Protein AF-A0A969IIM6-F1 (afdb_monomer_lite)

pLDDT: mean 85.08, std 15.3, range [40.81, 98.06]

Structure (mmCIF, N/CA/C/O backbone):
data_AF-A0A969IIM6-F1
#
_entry.id   AF-A0A969IIM6-F1
#
loop_
_atom_site.group_PDB
_atom_site.id
_atom_site.type_symbol
_atom_site.label_atom_id
_atom_site.label_alt_id
_atom_site.label_comp_id
_atom_site.label_asym_id
_atom_site.label_entity_id
_atom_site.label_seq_id
_atom_site.pdbx_PDB_ins_code
_atom_site.Cartn_x
_atom_site.Cartn_y
_atom_site.Cartn_z
_atom_site.occupancy
_atom_site.B_iso_or_equiv
_atom_site.auth_seq_id
_atom_site.auth_comp_id
_atom_site.auth_asym_id
_atom_site.auth_atom_id
_atom_site.pdbx_PDB_model_num
ATOM 1 N N . MET A 1 1 ? -1.927 -0.632 -6.429 1.00 87.56 1 MET A N 1
ATOM 2 C CA . MET A 1 1 ? -2.720 0.190 -5.488 1.00 87.56 1 MET A CA 1
ATOM 3 C C . MET A 1 1 ? -3.877 -0.653 -5.005 1.00 87.56 1 MET A C 1
ATOM 5 O O . MET A 1 1 ? -4.420 -1.391 -5.819 1.00 87.56 1 MET A O 1
ATOM 9 N N . CYS A 1 2 ? -4.251 -0.553 -3.735 1.00 92.81 2 CYS A N 1
ATOM 10 C CA . CYS A 1 2 ? -5.470 -1.187 -3.250 1.00 92.81 2 CYS A CA 1
ATOM 11 C C . CYS A 1 2 ? -6.173 -0.330 -2.192 1.00 92.81 2 CYS A C 1
ATOM 13 O O . CYS A 1 2 ? -5.520 0.417 -1.463 1.00 92.81 2 CYS A O 1
ATOM 15 N N . ARG A 1 3 ? -7.503 -0.430 -2.140 1.00 95.19 3 ARG A N 1
ATOM 16 C CA . ARG A 1 3 ? -8.333 0.158 -1.084 1.00 95.19 3 ARG A CA 1
ATOM 17 C C . ARG A 1 3 ? -8.367 -0.802 0.098 1.00 95.19 3 ARG A C 1
ATOM 19 O O . ARG A 1 3 ? -8.575 -1.995 -0.118 1.00 95.19 3 ARG A O 1
ATOM 26 N N . TYR A 1 4 ? -8.173 -0.296 1.309 1.00 95.62 4 TYR A N 1
ATOM 27 C CA . TYR A 1 4 ? -8.348 -1.079 2.530 1.00 95.62 4 TYR A CA 1
ATOM 28 C C . TYR A 1 4 ? -9.622 -0.653 3.263 1.00 95.62 4 TYR A C 1
ATOM 30 O O . TYR A 1 4 ? -10.080 0.479 3.123 1.00 95.62 4 TYR A O 1
ATOM 38 N N . GLU A 1 5 ? -10.171 -1.579 4.041 1.00 94.81 5 GLU A N 1
ATOM 39 C CA . GLU A 1 5 ? -11.325 -1.398 4.917 1.00 94.81 5 GLU A CA 1
ATOM 40 C C . GLU A 1 5 ? -11.089 -2.265 6.158 1.00 94.81 5 GLU A C 1
ATOM 42 O O . GLU A 1 5 ? -10.829 -3.461 6.028 1.00 94.81 5 GLU A O 1
ATOM 47 N N . LEU A 1 6 ? -11.130 -1.667 7.346 1.00 93.94 6 LEU A N 1
ATOM 48 C CA . LEU A 1 6 ? -10.732 -2.298 8.607 1.00 93.94 6 LEU A CA 1
ATOM 49 C C . LEU A 1 6 ? -11.918 -2.614 9.518 1.00 93.94 6 LEU A C 1
ATOM 51 O O . LEU A 1 6 ? -11.745 -3.318 10.514 1.00 93.94 6 LEU A O 1
ATOM 55 N N . THR A 1 7 ? -13.130 -2.158 9.180 1.00 91.69 7 THR A N 1
ATOM 56 C CA . THR A 1 7 ? -14.354 -2.525 9.918 1.00 91.69 7 THR A CA 1
ATOM 57 C C . THR A 1 7 ? -14.605 -4.037 9.910 1.00 91.69 7 THR A C 1
ATOM 59 O O . THR A 1 7 ? -15.112 -4.590 10.884 1.00 91.69 7 THR A O 1
ATOM 62 N N . GLY A 1 8 ? -14.187 -4.727 8.843 1.00 87.25 8 GLY A N 1
ATOM 63 C CA . GLY A 1 8 ? -14.247 -6.186 8.711 1.00 87.25 8 GLY A CA 1
ATOM 64 C C . GLY A 1 8 ? -13.074 -6.949 9.344 1.00 87.25 8 GLY A C 1
ATOM 65 O O . GLY A 1 8 ? -13.046 -8.181 9.272 1.00 87.25 8 GLY A O 1
ATOM 66 N N . GLY A 1 9 ? -12.112 -6.247 9.949 1.00 90.00 9 GLY A N 1
ATOM 67 C CA . GLY A 1 9 ? -10.902 -6.809 10.548 1.00 90.00 9 GLY A CA 1
ATOM 68 C C . GLY A 1 9 ? -9.604 -6.371 9.854 1.00 90.00 9 GLY A C 1
ATOM 69 O O . GLY A 1 9 ? -9.633 -5.572 8.920 1.00 90.00 9 GLY A O 1
ATOM 70 N N . PRO A 1 10 ? -8.446 -6.884 10.311 1.00 93.31 10 PRO A N 1
ATOM 71 C CA . PRO A 1 10 ? -7.149 -6.519 9.755 1.00 93.31 10 PRO A CA 1
ATOM 72 C C . PRO A 1 10 ? -7.006 -6.860 8.275 1.00 93.31 10 PRO A C 1
ATOM 74 O O . PRO A 1 10 ? -7.536 -7.863 7.786 1.00 93.31 10 PRO A O 1
ATOM 77 N N . VAL A 1 11 ? -6.183 -6.075 7.592 1.00 94.94 11 VAL A N 1
ATOM 78 C CA . VAL A 1 11 ? -5.801 -6.317 6.201 1.00 94.94 11 VAL A CA 1
ATOM 79 C C . VAL A 1 11 ? -4.347 -6.772 6.163 1.00 94.94 11 VAL A C 1
ATOM 81 O O . VAL A 1 11 ? -3.459 -6.074 6.645 1.00 94.94 11 VAL A O 1
ATOM 84 N N . SER A 1 12 ? -4.095 -7.945 5.586 1.00 94.31 12 SER A N 1
ATOM 85 C CA . SER A 1 12 ? -2.745 -8.389 5.248 1.00 94.31 12 SER A CA 1
ATOM 86 C C . SER A 1 12 ? -2.298 -7.696 3.972 1.00 94.31 12 SER A C 1
ATOM 88 O O . SER A 1 12 ? -3.049 -7.638 2.997 1.00 94.31 12 SER A O 1
ATOM 90 N N . VAL A 1 13 ? -1.091 -7.141 3.996 1.00 93.88 13 VAL A N 1
ATOM 91 C CA . VAL A 1 13 ? -0.508 -6.379 2.896 1.00 93.88 13 VAL A CA 1
ATOM 92 C C . VAL A 1 13 ? 0.810 -7.019 2.515 1.00 93.88 13 VAL A C 1
ATOM 94 O O . VAL A 1 13 ? 1.693 -7.169 3.357 1.00 93.88 13 VAL A O 1
ATOM 97 N N . THR A 1 14 ? 0.963 -7.325 1.230 1.00 93.19 14 THR A N 1
ATOM 98 C CA . THR A 1 14 ? 2.222 -7.799 0.661 1.00 93.19 14 THR A CA 1
ATOM 99 C C . THR A 1 14 ? 2.608 -6.925 -0.519 1.00 93.19 14 THR A C 1
ATOM 101 O O . THR A 1 14 ? 1.785 -6.627 -1.385 1.00 93.19 14 THR A O 1
ATOM 104 N N . ALA A 1 15 ? 3.860 -6.480 -0.582 1.00 91.94 15 ALA A N 1
ATOM 105 C CA . ALA A 1 15 ? 4.338 -5.686 -1.706 1.00 91.94 15 ALA A CA 1
ATOM 106 C C . ALA A 1 15 ? 5.824 -5.890 -1.977 1.00 91.94 15 ALA A C 1
ATOM 108 O O . ALA A 1 15 ? 6.623 -6.050 -1.064 1.00 91.94 15 ALA A O 1
ATOM 109 N N . ALA A 1 16 ? 6.218 -5.790 -3.243 1.00 88.94 16 ALA A N 1
ATOM 110 C CA . ALA A 1 16 ? 7.625 -5.739 -3.607 1.00 88.94 16 ALA A CA 1
ATOM 111 C C . ALA A 1 16 ? 8.112 -4.282 -3.628 1.00 88.94 16 ALA A C 1
ATOM 113 O O . ALA A 1 16 ? 7.710 -3.508 -4.495 1.00 88.94 16 ALA A O 1
ATOM 114 N N . VAL A 1 17 ? 9.013 -3.912 -2.714 1.00 88.12 17 VAL A N 1
ATOM 115 C CA . VAL A 1 17 ? 9.632 -2.574 -2.680 1.00 88.12 17 VAL A CA 1
ATOM 116 C C . VAL A 1 17 ? 11.103 -2.718 -3.074 1.00 88.12 17 VAL A C 1
ATOM 118 O O . VAL A 1 17 ? 12.001 -2.846 -2.245 1.00 88.12 17 VAL A O 1
ATOM 121 N N . SER A 1 18 ? 11.340 -2.775 -4.387 1.00 83.06 18 SER A N 1
ATOM 122 C CA . SER A 1 18 ? 12.531 -3.405 -4.985 1.00 83.06 18 SER A CA 1
ATOM 123 C C . SER A 1 18 ? 13.760 -2.493 -5.126 1.00 83.06 18 SER A C 1
ATOM 125 O O . SER A 1 18 ? 14.513 -2.608 -6.090 1.00 83.06 18 SER A O 1
ATOM 127 N N . GLY A 1 19 ? 13.999 -1.609 -4.155 1.00 82.50 19 GLY A N 1
ATOM 128 C CA . GLY A 1 19 ? 15.224 -0.806 -4.073 1.00 82.50 19 GLY A CA 1
ATOM 129 C C . GLY A 1 19 ? 15.009 0.703 -4.182 1.00 82.50 19 GLY A C 1
ATOM 130 O O . GLY A 1 19 ? 13.928 1.220 -3.907 1.00 82.50 19 GLY A O 1
ATOM 131 N N . ARG A 1 20 ? 16.071 1.435 -4.538 1.00 86.19 20 ARG A N 1
ATOM 132 C CA . ARG A 1 20 ? 16.090 2.905 -4.497 1.00 86.19 20 ARG A CA 1
ATOM 133 C C . ARG A 1 20 ? 14.967 3.506 -5.348 1.00 86.19 20 ARG A C 1
ATOM 135 O O . ARG A 1 20 ? 14.785 3.125 -6.499 1.00 86.19 20 ARG A O 1
ATOM 142 N N . GLY A 1 21 ? 14.245 4.469 -4.777 1.00 88.94 21 GLY A N 1
ATOM 143 C CA . GLY A 1 21 ? 13.153 5.190 -5.439 1.00 88.94 21 GLY A CA 1
ATOM 144 C C . GLY A 1 21 ? 11.800 4.475 -5.402 1.00 88.94 21 GLY A C 1
ATOM 145 O O . GLY A 1 21 ? 10.787 5.106 -5.694 1.00 88.94 21 GLY A O 1
ATOM 146 N N . TRP A 1 22 ? 11.756 3.200 -5.003 1.00 93.00 22 TRP A N 1
ATOM 147 C CA . TRP A 1 22 ? 10.498 2.524 -4.703 1.00 93.00 22 TRP A CA 1
ATOM 148 C C . TRP A 1 22 ? 9.947 3.029 -3.376 1.00 93.00 22 TRP A C 1
ATOM 150 O O . TRP A 1 22 ? 10.703 3.247 -2.428 1.00 93.00 22 TRP A O 1
ATOM 160 N N . VAL A 1 23 ? 8.632 3.203 -3.294 1.00 94.06 23 VAL A N 1
ATOM 161 C CA . VAL A 1 23 ? 7.968 3.665 -2.073 1.00 94.06 23 VAL A CA 1
ATOM 162 C C . VAL A 1 23 ? 6.632 2.963 -1.926 1.00 94.06 23 VAL A C 1
ATOM 164 O O . VAL A 1 23 ? 5.808 3.018 -2.836 1.00 94.06 23 VAL A O 1
ATOM 167 N N . LEU A 1 24 ? 6.398 2.372 -0.759 1.00 94.94 24 LEU A N 1
ATOM 168 C CA . LEU A 1 24 ? 5.059 2.033 -0.296 1.00 94.94 24 LEU A CA 1
ATOM 169 C C . LEU A 1 24 ? 4.575 3.136 0.651 1.00 94.94 24 LEU A C 1
ATOM 171 O O . LEU A 1 24 ? 5.329 3.584 1.514 1.00 94.94 24 LEU A O 1
ATOM 175 N N . SER A 1 25 ? 3.339 3.592 0.486 1.00 96.56 25 SER A N 1
ATOM 176 C CA . SER A 1 25 ? 2.703 4.536 1.401 1.00 96.56 25 SER A CA 1
ATOM 177 C C . SER A 1 25 ? 1.229 4.230 1.619 1.00 96.56 25 SER A C 1
ATOM 179 O O . SER A 1 25 ? 0.573 3.639 0.757 1.00 96.56 25 SER A O 1
ATOM 181 N N . LEU A 1 26 ? 0.731 4.611 2.792 1.00 97.62 26 LEU A N 1
ATOM 182 C CA . LEU A 1 26 ? -0.660 4.438 3.187 1.00 97.62 26 LEU A CA 1
ATOM 183 C C . LEU A 1 26 ? -1.276 5.809 3.431 1.00 97.62 26 LEU A C 1
ATOM 185 O O . LEU A 1 26 ? -0.638 6.685 4.019 1.00 97.62 26 LEU A O 1
ATOM 189 N N . HIS A 1 27 ? -2.512 5.961 2.969 1.00 98.06 27 HIS A N 1
ATOM 190 C CA . HIS A 1 27 ? -3.236 7.223 2.989 1.00 98.06 27 HIS A CA 1
ATOM 191 C C . HIS A 1 27 ? -4.625 7.036 3.569 1.00 98.06 27 HIS A C 1
ATOM 193 O O . HIS A 1 27 ? -5.275 6.027 3.281 1.00 98.06 27 HIS A O 1
ATOM 199 N N . THR A 1 28 ? -5.080 8.019 4.339 1.00 97.62 28 THR A N 1
ATOM 200 C CA . THR A 1 28 ? -6.483 8.129 4.749 1.00 97.62 28 THR A CA 1
ATOM 201 C C . THR A 1 28 ? -7.361 8.556 3.558 1.00 97.62 28 THR A C 1
ATOM 203 O O . THR A 1 28 ? -6.831 8.930 2.504 1.00 97.62 28 THR A O 1
ATOM 206 N N . PRO A 1 29 ? -8.700 8.521 3.683 1.00 97.06 29 PRO A N 1
ATOM 207 C CA . PRO A 1 29 ? -9.613 9.007 2.645 1.00 97.06 29 PRO A CA 1
ATOM 208 C C . PRO A 1 29 ? -9.440 10.498 2.334 1.00 97.06 29 PRO A C 1
ATOM 210 O O . PRO A 1 29 ? -9.661 10.920 1.202 1.00 97.06 29 PRO A O 1
ATOM 213 N N . GLU A 1 30 ? -8.997 11.281 3.317 1.00 96.75 30 GLU A N 1
ATOM 214 C CA . GLU A 1 30 ? -8.716 12.714 3.189 1.00 96.75 30 GLU A CA 1
ATOM 215 C C . GLU A 1 30 ? -7.399 12.990 2.443 1.00 96.75 30 GLU A C 1
ATOM 217 O O . GLU A 1 30 ? -7.122 14.129 2.069 1.00 96.75 30 GLU A O 1
ATOM 222 N N . GLY A 1 31 ? -6.600 11.949 2.181 1.00 94.25 31 GLY A N 1
ATOM 223 C CA . GLY A 1 31 ? -5.310 12.047 1.499 1.00 94.25 31 GLY A CA 1
ATOM 224 C C . GLY A 1 31 ? -4.116 12.225 2.436 1.00 94.25 31 GLY A C 1
ATOM 225 O O . GLY A 1 31 ? -2.998 12.415 1.952 1.00 94.25 31 GLY A O 1
ATOM 226 N N . ASP A 1 32 ? -4.318 12.130 3.754 1.00 97.00 32 ASP A N 1
ATOM 227 C CA . ASP A 1 32 ? -3.226 12.207 4.718 1.00 97.00 32 ASP A CA 1
ATOM 228 C C . ASP A 1 32 ? -2.355 10.959 4.636 1.00 97.00 32 ASP A C 1
ATOM 230 O O . ASP A 1 32 ? -2.824 9.829 4.785 1.00 97.00 32 ASP A O 1
ATOM 234 N N . ASN A 1 33 ? -1.055 11.161 4.449 1.00 95.88 33 ASN A N 1
ATOM 235 C CA . ASN A 1 33 ? -0.081 10.083 4.468 1.00 95.88 33 ASN A CA 1
ATOM 236 C C . ASN A 1 33 ? 0.347 9.794 5.912 1.00 95.88 33 ASN A C 1
ATOM 238 O O . ASN A 1 33 ? 1.024 10.614 6.534 1.00 95.88 33 ASN A O 1
ATOM 242 N N . PHE A 1 34 ? -0.007 8.615 6.423 1.00 95.88 34 PHE A N 1
ATOM 243 C CA . PHE A 1 34 ? 0.282 8.222 7.807 1.00 95.88 34 PHE A CA 1
ATOM 244 C C . PHE A 1 34 ? 1.384 7.162 7.935 1.00 95.88 34 PHE A C 1
ATOM 246 O O . PHE A 1 34 ? 1.848 6.884 9.041 1.00 95.88 34 PHE A O 1
ATOM 253 N N . TYR A 1 35 ? 1.822 6.559 6.826 1.00 95.19 35 TYR A N 1
ATOM 254 C CA . TYR A 1 35 ? 2.904 5.577 6.831 1.00 95.19 35 TYR A CA 1
ATOM 255 C C . TYR A 1 35 ? 3.655 5.570 5.504 1.00 95.19 35 TYR A C 1
ATOM 257 O O . TYR A 1 35 ? 3.053 5.513 4.430 1.00 95.19 35 TYR A O 1
ATOM 265 N N . VAL A 1 36 ? 4.989 5.546 5.579 1.00 94.44 36 VAL A N 1
ATOM 266 C CA . VAL A 1 36 ? 5.874 5.470 4.413 1.00 94.44 36 VAL A CA 1
ATOM 267 C C . VAL A 1 36 ? 6.967 4.440 4.647 1.00 94.44 36 VAL A C 1
ATOM 269 O O . VAL A 1 36 ? 7.689 4.498 5.639 1.00 94.44 36 VAL A O 1
ATOM 272 N N . LEU A 1 37 ? 7.142 3.553 3.671 1.00 91.44 37 LEU A N 1
ATOM 273 C CA . LEU A 1 37 ? 8.240 2.602 3.610 1.00 91.44 37 LEU A CA 1
ATOM 274 C C . LEU A 1 37 ? 9.050 2.818 2.320 1.00 91.44 37 LEU A C 1
ATOM 276 O O . LEU A 1 37 ? 8.623 2.394 1.239 1.00 91.44 37 LEU A O 1
ATOM 280 N N . PRO A 1 38 ? 10.220 3.476 2.402 1.00 91.00 38 PRO A N 1
ATOM 281 C CA . PRO A 1 38 ? 11.111 3.627 1.262 1.00 91.00 38 PRO A CA 1
ATOM 282 C C . PRO A 1 38 ? 11.890 2.333 0.993 1.00 91.00 38 PRO A C 1
ATOM 284 O O . PRO A 1 38 ? 12.410 1.694 1.911 1.00 91.00 38 PRO A O 1
ATOM 287 N N . GLY A 1 39 ? 12.031 1.981 -0.284 1.00 86.75 39 GLY A N 1
ATOM 288 C CA . GLY A 1 39 ? 12.853 0.861 -0.726 1.00 86.75 39 GLY A CA 1
ATOM 289 C C . GLY A 1 39 ? 14.334 1.088 -0.445 1.00 86.75 39 GLY A C 1
ATOM 290 O O . GLY A 1 39 ? 14.880 2.161 -0.706 1.00 86.75 39 GLY A O 1
ATOM 291 N N . GLN A 1 40 ? 14.998 0.056 0.073 1.00 79.25 40 GLN A N 1
ATOM 292 C CA . GLN A 1 40 ? 16.416 0.098 0.425 1.00 79.25 40 GLN A CA 1
ATOM 293 C C . GLN A 1 40 ? 17.244 -0.622 -0.639 1.00 79.25 40 GLN A C 1
ATOM 295 O O . GLN A 1 40 ? 16.927 -1.739 -1.037 1.00 79.25 40 GLN A O 1
ATOM 300 N N . GLN A 1 41 ? 18.340 -0.008 -1.086 1.00 58.00 41 GLN A N 1
ATOM 301 C CA . GLN A 1 41 ? 19.142 -0.514 -2.210 1.00 58.00 41 GLN A CA 1
ATOM 302 C C . GLN A 1 41 ? 19.769 -1.899 -1.958 1.00 58.00 41 GLN A C 1
ATOM 304 O O . GLN A 1 41 ? 19.988 -2.652 -2.902 1.00 58.00 41 GLN A O 1
ATOM 309 N N . LEU A 1 42 ? 20.013 -2.251 -0.691 1.00 55.53 42 LEU A N 1
ATOM 310 C CA . LEU A 1 42 ? 20.627 -3.519 -0.278 1.00 55.53 42 LEU A CA 1
ATOM 311 C C . LEU A 1 42 ? 19.614 -4.610 0.100 1.00 55.53 42 LEU A C 1
ATOM 313 O O . LEU A 1 42 ? 20.010 -5.748 0.338 1.00 55.53 42 LEU A O 1
ATOM 317 N N . ARG A 1 43 ? 18.313 -4.296 0.159 1.00 60.34 43 ARG A N 1
ATOM 318 C CA . ARG A 1 43 ? 17.266 -5.277 0.463 1.00 60.34 43 ARG A CA 1
ATOM 319 C C . ARG A 1 43 ? 16.252 -5.307 -0.671 1.00 60.34 43 ARG A C 1
ATOM 321 O O . ARG A 1 43 ? 15.366 -4.462 -0.739 1.00 60.34 43 ARG A O 1
ATOM 328 N N . ARG A 1 44 ? 16.346 -6.321 -1.538 1.00 56.25 44 ARG A N 1
ATOM 329 C CA . ARG A 1 44 ? 15.188 -6.746 -2.336 1.00 56.25 44 ARG A CA 1
ATOM 330 C C . ARG A 1 44 ? 14.220 -7.410 -1.365 1.00 56.25 44 ARG A C 1
ATOM 332 O O . ARG A 1 44 ? 14.361 -8.589 -1.068 1.00 56.25 44 ARG A O 1
ATOM 339 N N . GLY A 1 45 ? 13.336 -6.614 -0.783 1.00 70.44 45 GLY A N 1
ATOM 340 C CA . GLY A 1 45 ? 12.361 -7.091 0.183 1.00 70.44 45 GLY A CA 1
ATOM 341 C C . GLY A 1 45 ? 10.986 -7.101 -0.447 1.00 70.44 45 GLY A C 1
ATOM 342 O O . GLY A 1 45 ? 10.449 -6.045 -0.784 1.00 70.44 45 GLY A O 1
ATOM 343 N N . GLU A 1 46 ? 10.411 -8.287 -0.584 1.00 83.81 46 GLU A N 1
ATOM 344 C CA . GLU A 1 46 ? 8.975 -8.385 -0.379 1.00 83.81 46 GLU A CA 1
ATOM 345 C C . GLU A 1 46 ? 8.701 -7.993 1.077 1.00 83.81 46 GLU A C 1
ATOM 347 O O . GLU A 1 46 ? 9.410 -8.418 1.990 1.00 83.81 46 GLU A O 1
ATOM 352 N N . VAL A 1 47 ? 7.749 -7.091 1.278 1.00 87.62 47 VAL A N 1
ATOM 353 C CA . VAL A 1 47 ? 7.354 -6.603 2.596 1.00 87.62 47 VAL A CA 1
ATOM 354 C C . VAL A 1 47 ? 5.990 -7.187 2.902 1.00 87.62 47 VAL A C 1
ATOM 356 O O . VAL A 1 47 ? 5.111 -7.154 2.043 1.00 87.62 47 VAL A O 1
ATOM 359 N N . SER A 1 48 ? 5.837 -7.724 4.109 1.00 90.06 48 SER A N 1
ATOM 360 C CA . SER A 1 48 ? 4.575 -8.242 4.629 1.00 90.06 48 SER A CA 1
ATOM 361 C C . SER A 1 48 ? 4.270 -7.554 5.950 1.00 90.06 48 SER A C 1
ATOM 363 O O . SER A 1 48 ? 5.139 -7.466 6.824 1.00 90.06 48 SER A O 1
ATOM 365 N N . PHE A 1 49 ? 3.057 -7.027 6.082 1.00 90.50 49 PHE A N 1
ATOM 366 C CA . PHE A 1 49 ? 2.576 -6.469 7.337 1.00 90.50 49 PHE A CA 1
ATOM 367 C C . PHE A 1 49 ? 1.058 -6.594 7.461 1.00 90.50 49 PHE A C 1
ATOM 369 O O . PHE A 1 49 ? 0.336 -6.734 6.472 1.00 90.50 49 PHE A O 1
ATOM 376 N N . LEU A 1 50 ? 0.575 -6.513 8.697 1.00 93.25 50 LEU A N 1
ATOM 377 C CA . LEU A 1 50 ? -0.845 -6.394 9.005 1.00 93.25 50 LEU A CA 1
ATOM 378 C C . LEU A 1 50 ? -1.194 -4.929 9.254 1.00 93.25 50 LEU A C 1
ATOM 380 O O . LEU A 1 50 ? -0.610 -4.281 10.123 1.00 93.25 50 LEU A O 1
ATOM 384 N N . LEU A 1 51 ? -2.166 -4.421 8.506 1.00 94.44 51 LEU A N 1
ATOM 385 C CA . LEU A 1 51 ? -2.805 -3.140 8.761 1.00 94.44 51 LEU A CA 1
ATOM 386 C C . LEU A 1 51 ? -3.960 -3.346 9.745 1.00 94.44 51 LEU A C 1
ATOM 388 O O . LEU A 1 51 ? -4.848 -4.166 9.501 1.00 94.44 51 LEU A O 1
ATOM 392 N N . VAL A 1 52 ? -3.935 -2.613 10.856 1.00 93.56 52 VAL A N 1
ATOM 393 C CA . VAL A 1 52 ? -4.904 -2.731 11.958 1.00 93.56 52 VAL A CA 1
ATOM 394 C C . VAL A 1 52 ? -5.487 -1.362 12.329 1.00 93.56 52 VAL A C 1
ATOM 396 O O . VAL A 1 52 ? -4.819 -0.351 12.104 1.00 93.56 52 VAL A O 1
ATOM 399 N N . PRO A 1 53 ? -6.699 -1.283 12.909 1.00 92.56 53 PRO A N 1
ATOM 400 C CA . PRO A 1 53 ? -7.214 -0.029 13.458 1.00 92.56 53 PRO A CA 1
ATOM 401 C C . PRO A 1 53 ? -6.310 0.522 14.569 1.00 92.56 53 PRO A C 1
ATOM 403 O O . PRO A 1 53 ? -5.796 -0.232 15.400 1.00 92.56 53 PRO A O 1
ATOM 406 N N . SER A 1 54 ? -6.139 1.844 14.622 1.00 86.38 54 SER A N 1
ATOM 407 C CA . SER A 1 54 ? -5.479 2.491 15.760 1.00 86.38 54 SER A CA 1
ATOM 408 C C . SER A 1 54 ? -6.313 2.315 17.023 1.00 86.38 54 SER A C 1
ATOM 410 O O . SER A 1 54 ? -7.525 2.501 17.009 1.00 86.38 54 SER A O 1
ATOM 412 N N . GLY A 1 55 ? -5.651 1.977 18.130 1.00 73.00 55 GLY A N 1
ATOM 413 C CA . GLY A 1 55 ? -6.308 1.857 19.430 1.00 73.00 55 GLY A CA 1
ATOM 414 C C . GLY A 1 55 ? -7.073 0.555 19.666 1.00 73.00 55 GLY A C 1
ATOM 415 O O 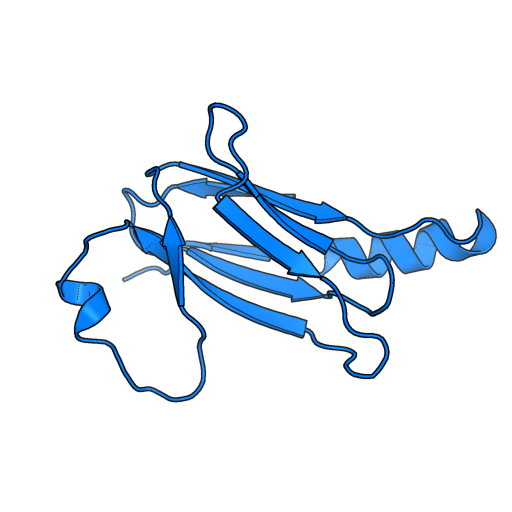. GLY A 1 55 ? -7.819 0.508 20.634 1.00 73.00 55 GLY A O 1
ATOM 416 N N . ASP A 1 56 ? -6.886 -0.497 18.856 1.00 64.50 56 ASP A N 1
ATOM 417 C CA . ASP A 1 56 ? -7.450 -1.822 19.153 1.00 64.50 56 ASP A CA 1
ATOM 418 C C . ASP A 1 56 ? -6.572 -2.595 20.174 1.00 64.50 56 ASP A C 1
ATOM 420 O O . ASP A 1 56 ? -5.497 -3.110 19.822 1.00 64.50 56 ASP A O 1
ATOM 424 N N . PRO A 1 57 ? -6.994 -2.710 21.454 1.00 55.41 57 PRO A N 1
ATOM 425 C CA . PRO A 1 57 ? -6.224 -3.406 22.481 1.00 55.41 57 PRO A CA 1
ATOM 426 C C . PRO A 1 57 ? -6.149 -4.923 22.245 1.00 55.41 57 PRO A C 1
ATOM 428 O O . PRO A 1 57 ? -5.173 -5.548 22.670 1.00 55.41 57 PRO A O 1
ATOM 431 N N . ALA A 1 58 ? -7.112 -5.518 21.526 1.00 57.66 58 ALA A N 1
ATOM 432 C CA . ALA A 1 58 ? -7.115 -6.947 21.209 1.00 57.66 58 ALA A CA 1
ATOM 433 C C . ALA A 1 58 ? -6.011 -7.315 20.199 1.00 57.66 58 ALA A C 1
ATOM 435 O O . ALA A 1 58 ? -5.534 -8.455 20.169 1.00 57.66 58 ALA A O 1
ATOM 436 N N . HIS A 1 59 ? -5.555 -6.348 19.396 1.00 54.44 59 HIS A N 1
ATOM 437 C CA . HIS A 1 59 ? -4.393 -6.496 18.517 1.00 54.44 59 HIS A CA 1
ATOM 438 C C . HIS A 1 59 ? -3.073 -6.110 19.193 1.00 54.44 59 HIS A C 1
ATOM 440 O O . HIS A 1 59 ? -2.052 -6.745 18.926 1.00 54.44 59 HIS A O 1
ATOM 446 N N . ALA A 1 60 ? -3.095 -5.178 20.153 1.00 50.56 60 ALA A N 1
ATOM 447 C CA . ALA A 1 60 ? -1.932 -4.838 20.979 1.00 50.56 60 ALA A CA 1
ATOM 448 C C . ALA A 1 60 ? -1.433 -6.008 21.859 1.00 50.56 60 ALA A C 1
ATOM 450 O O . ALA A 1 60 ? -0.260 -6.029 22.248 1.00 50.56 60 ALA A O 1
ATOM 451 N N . GLN A 1 61 ? -2.311 -6.975 22.159 1.00 45.41 61 GLN A N 1
ATOM 452 C CA . GLN A 1 61 ? -2.005 -8.208 22.899 1.00 45.41 61 GLN A CA 1
ATOM 453 C C . GLN A 1 61 ? -1.494 -9.351 22.006 1.00 45.41 61 GLN A C 1
ATOM 455 O O . GLN A 1 61 ? -0.753 -10.200 22.491 1.00 45.41 61 GLN A O 1
ATOM 460 N N . ARG A 1 62 ? -1.769 -9.336 20.690 1.00 49.72 62 ARG A N 1
ATOM 461 C CA . ARG A 1 62 ? -1.114 -10.209 19.690 1.00 49.72 62 ARG A CA 1
ATOM 462 C C . ARG A 1 62 ? 0.269 -9.679 19.289 1.00 49.72 62 ARG A C 1
ATOM 464 O O . ARG A 1 62 ? 0.678 -9.745 18.131 1.00 49.72 62 ARG A O 1
ATOM 471 N N . ARG A 1 63 ? 1.018 -9.147 20.256 1.00 49.72 63 ARG A N 1
ATOM 472 C CA . ARG A 1 63 ? 2.469 -9.031 20.116 1.00 49.72 63 ARG A CA 1
ATOM 473 C C . ARG A 1 63 ? 3.040 -10.448 20.180 1.00 49.72 63 ARG A C 1
ATOM 475 O O . ARG A 1 63 ? 2.738 -11.178 21.113 1.00 49.72 63 ARG A O 1
ATOM 482 N N . ALA A 1 64 ? 3.895 -10.779 19.217 1.00 47.19 64 ALA A N 1
ATOM 483 C CA . ALA A 1 64 ? 4.760 -11.961 19.194 1.00 47.19 64 ALA A CA 1
ATOM 484 C C . ALA A 1 64 ? 4.171 -13.279 18.645 1.00 47.19 64 ALA A C 1
ATOM 486 O O . ALA A 1 64 ? 4.139 -14.303 19.316 1.00 47.19 64 ALA A O 1
ATOM 4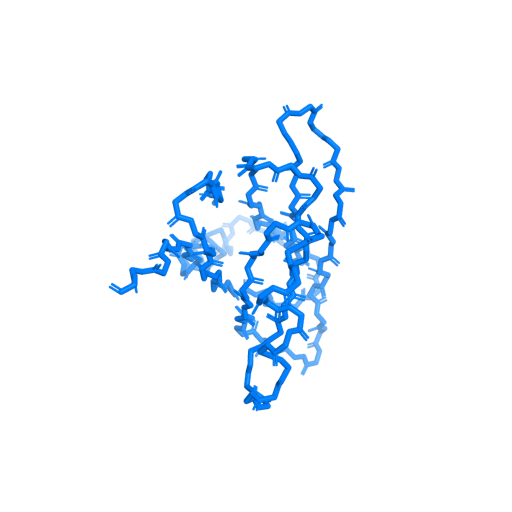87 N N . SER A 1 65 ? 3.928 -13.316 17.336 1.00 40.81 65 SER A N 1
ATOM 488 C CA . SER A 1 65 ? 4.745 -14.223 16.518 1.00 40.81 65 SER A CA 1
ATOM 489 C C . SER A 1 65 ? 5.708 -13.346 15.725 1.00 40.81 65 SER A C 1
ATOM 491 O O . SER A 1 65 ? 5.271 -12.401 15.078 1.00 40.81 65 SER A O 1
ATOM 493 N N . ALA A 1 66 ? 7.011 -13.596 15.816 1.00 43.69 66 ALA A N 1
ATOM 494 C CA . ALA A 1 66 ? 8.093 -12.724 15.343 1.00 43.69 66 ALA A CA 1
ATOM 495 C C . ALA A 1 66 ? 8.162 -12.474 13.811 1.00 43.69 66 ALA A C 1
ATOM 497 O O . ALA A 1 66 ? 9.199 -12.040 13.320 1.00 43.69 66 ALA A O 1
ATOM 498 N N . ALA A 1 67 ? 7.098 -12.755 13.052 1.00 49.41 67 ALA A N 1
ATOM 499 C CA . ALA A 1 67 ? 7.105 -12.789 11.591 1.00 49.41 67 ALA A CA 1
ATOM 500 C C . ALA A 1 67 ? 6.364 -11.624 10.899 1.00 49.41 67 ALA A C 1
ATOM 502 O O . ALA A 1 67 ? 6.785 -11.248 9.811 1.00 49.41 67 ALA A O 1
ATOM 503 N N . ASP A 1 68 ? 5.343 -11.006 11.512 1.00 58.06 68 ASP A N 1
ATOM 504 C CA . ASP A 1 68 ? 4.540 -9.966 10.842 1.00 58.06 68 ASP A CA 1
ATOM 505 C C . ASP A 1 68 ? 4.645 -8.605 11.541 1.00 58.06 68 ASP A C 1
ATOM 507 O O . ASP A 1 68 ? 4.246 -8.426 12.694 1.00 58.06 68 ASP A O 1
ATOM 511 N N . THR A 1 69 ? 5.175 -7.616 10.816 1.00 81.06 69 THR A N 1
ATOM 512 C CA . THR A 1 69 ? 5.150 -6.206 11.234 1.00 81.06 69 THR A CA 1
ATOM 513 C C . THR A 1 69 ? 3.692 -5.732 11.270 1.00 81.06 69 THR A C 1
ATOM 515 O O . THR A 1 69 ? 2.910 -6.091 10.395 1.00 81.06 69 THR A O 1
ATOM 518 N N . GLN A 1 70 ? 3.295 -4.937 12.267 1.00 88.25 70 GLN A N 1
ATOM 519 C CA . GLN A 1 70 ? 1.959 -4.325 12.317 1.00 88.25 70 GLN A CA 1
ATOM 520 C C . GLN A 1 70 ? 2.055 -2.823 12.057 1.00 88.25 70 GLN A C 1
ATOM 522 O O . GLN A 1 70 ? 2.955 -2.158 12.572 1.00 88.25 70 GLN A O 1
ATOM 527 N N . VAL A 1 71 ? 1.108 -2.291 11.288 1.00 91.94 71 VAL A N 1
ATOM 528 C CA . VAL A 1 71 ? 0.953 -0.857 11.022 1.00 91.94 71 VAL A CA 1
ATOM 529 C C . VAL A 1 71 ? -0.440 -0.442 11.484 1.00 91.94 71 VAL A C 1
ATOM 531 O O . VAL A 1 71 ? -1.432 -1.033 11.065 1.00 91.94 71 VAL A O 1
ATOM 534 N N . ALA A 1 72 ? -0.521 0.554 12.364 1.00 93.69 72 ALA A N 1
ATOM 535 C CA . ALA A 1 72 ? -1.793 1.085 12.844 1.00 93.69 72 ALA A CA 1
ATOM 536 C C . ALA A 1 72 ? -2.309 2.181 11.899 1.00 93.69 72 ALA A C 1
ATOM 538 O O . ALA A 1 72 ? -1.582 3.122 11.583 1.00 93.69 72 ALA A O 1
ATOM 539 N N . SER A 1 73 ? -3.558 2.050 11.454 1.00 95.12 73 SER A N 1
ATOM 540 C CA . SER A 1 73 ? -4.254 3.033 10.624 1.00 95.12 73 SER A CA 1
ATOM 541 C C . SER A 1 73 ? -5.052 4.003 11.494 1.00 95.12 73 SER A C 1
ATOM 543 O O . SER A 1 73 ? -5.808 3.540 12.355 1.00 95.12 73 SER A O 1
ATOM 545 N N . PRO A 1 74 ? -4.945 5.329 11.303 1.00 95.69 74 PRO A N 1
ATOM 546 C CA . PRO A 1 74 ? -5.769 6.302 12.022 1.00 95.69 74 PRO A CA 1
ATOM 547 C C . PRO A 1 74 ? -7.217 6.364 11.503 1.00 95.69 74 PRO A C 1
ATOM 549 O O . PRO A 1 74 ? -8.056 6.997 12.135 1.00 95.69 74 PRO A O 1
ATOM 552 N N . SER A 1 75 ? -7.517 5.709 10.375 1.00 95.81 75 SER A N 1
ATOM 553 C CA . SER A 1 75 ? -8.839 5.682 9.735 1.00 95.81 75 SER A CA 1
ATOM 554 C C . SER A 1 75 ? -9.285 4.240 9.434 1.00 95.81 75 SER A C 1
ATOM 556 O O . SER A 1 75 ? -8.424 3.391 9.165 1.00 95.81 75 SER A O 1
ATOM 558 N N . PRO A 1 76 ? -10.595 3.918 9.479 1.00 95.44 76 PRO A N 1
ATOM 559 C CA . PRO A 1 76 ? -11.101 2.587 9.135 1.00 95.44 76 PRO A CA 1
ATOM 560 C C . PRO A 1 76 ? -10.881 2.213 7.665 1.00 95.44 76 PRO A C 1
ATOM 562 O O . PRO A 1 76 ? -10.767 1.033 7.357 1.00 95.44 76 PRO A O 1
ATOM 565 N N . GLU A 1 77 ? -10.762 3.181 6.763 1.00 96.88 77 GLU A N 1
ATOM 566 C CA . GLU A 1 77 ? -10.569 2.939 5.334 1.00 96.88 77 GLU A CA 1
ATOM 567 C C . GLU A 1 77 ? -9.508 3.867 4.745 1.00 96.88 77 GLU A C 1
ATOM 569 O O . GLU A 1 77 ? -8.990 4.755 5.423 1.00 96.88 77 GLU A O 1
ATOM 574 N N . GLY A 1 78 ? -9.121 3.610 3.497 1.00 97.50 78 GLY A N 1
ATOM 575 C CA . GLY A 1 78 ? -8.120 4.404 2.794 1.00 97.50 78 GLY A CA 1
ATOM 576 C C . GLY A 1 78 ? -7.433 3.638 1.670 1.00 97.50 78 GLY A C 1
ATOM 577 O O . GLY A 1 78 ? -7.980 2.678 1.114 1.00 97.50 78 GLY A O 1
ATOM 578 N N . LEU A 1 79 ? -6.225 4.075 1.310 1.00 97.69 79 LEU A N 1
ATOM 579 C CA . LEU A 1 79 ? -5.477 3.555 0.166 1.00 97.69 79 LEU A CA 1
ATOM 580 C C . LEU A 1 79 ? -4.064 3.116 0.539 1.00 97.69 79 LEU A C 1
ATOM 582 O O . LEU A 1 79 ? -3.333 3.811 1.240 1.00 97.69 79 LEU A O 1
ATOM 586 N N . ILE A 1 80 ? -3.646 1.991 -0.038 1.00 97.19 80 ILE A N 1
ATOM 587 C CA . ILE A 1 80 ? -2.259 1.527 -0.061 1.00 97.19 80 ILE A CA 1
ATOM 588 C C . ILE A 1 80 ? -1.709 1.738 -1.466 1.00 97.19 80 ILE A C 1
ATOM 590 O O . ILE A 1 80 ? -2.235 1.218 -2.462 1.00 97.19 80 ILE A O 1
ATOM 594 N N . VAL A 1 81 ? -0.617 2.486 -1.555 1.00 96.56 81 VAL A N 1
ATOM 595 C CA . VAL A 1 81 ? 0.0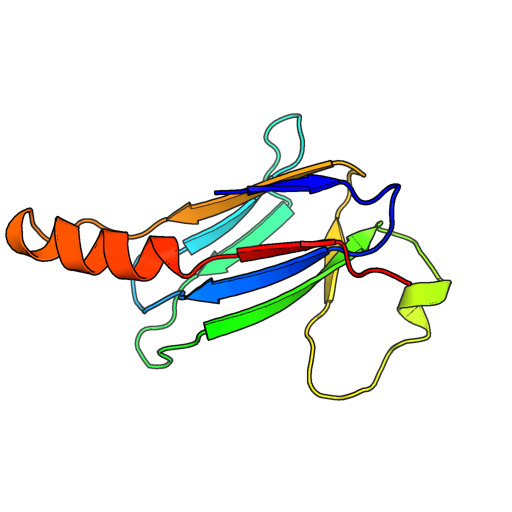07 2.875 -2.816 1.00 96.56 81 VAL A CA 1
ATOM 596 C C . VAL A 1 81 ? 1.442 2.372 -2.839 1.00 96.56 81 VAL A C 1
ATOM 598 O O . VAL A 1 81 ? 2.226 2.662 -1.944 1.00 96.56 81 VAL A O 1
ATOM 601 N N . VAL A 1 82 ? 1.800 1.642 -3.896 1.00 95.19 82 VAL A N 1
ATOM 602 C CA . VAL A 1 82 ? 3.193 1.291 -4.198 1.00 95.19 82 VAL A CA 1
ATOM 603 C C . VAL A 1 82 ? 3.577 2.039 -5.461 1.00 95.19 82 VAL A C 1
ATOM 605 O O . VAL A 1 82 ? 2.870 1.969 -6.466 1.00 95.19 82 VAL A O 1
ATOM 608 N N . ARG A 1 83 ? 4.675 2.784 -5.388 1.00 94.50 83 ARG A N 1
ATOM 609 C CA . ARG A 1 83 ? 5.241 3.556 -6.490 1.00 94.50 83 ARG A CA 1
ATOM 610 C C . ARG A 1 83 ? 6.623 3.021 -6.806 1.00 94.50 83 ARG A C 1
ATOM 612 O O . ARG A 1 83 ? 7.397 2.726 -5.895 1.00 94.50 83 ARG A O 1
ATOM 619 N N . ALA A 1 84 ? 6.921 2.951 -8.092 1.00 93.19 84 ALA A N 1
ATOM 620 C CA . ALA A 1 84 ? 8.230 2.597 -8.601 1.00 93.19 84 ALA A CA 1
ATOM 621 C C . ALA A 1 84 ? 8.776 3.743 -9.463 1.00 93.19 84 ALA A C 1
ATOM 623 O O . ALA A 1 84 ? 7.998 4.429 -10.132 1.00 93.19 84 ALA A O 1
ATOM 624 N N . PRO A 1 85 ? 10.096 3.970 -9.458 1.00 91.19 85 PRO A N 1
ATOM 625 C CA . PRO A 1 85 ? 10.716 4.930 -10.352 1.00 91.19 85 PRO A CA 1
ATOM 626 C C . PRO A 1 85 ? 10.782 4.342 -11.765 1.00 91.19 85 PRO A C 1
ATOM 628 O O . PRO A 1 85 ? 11.236 3.214 -11.950 1.00 91.19 85 PRO A O 1
ATOM 631 N N . ILE A 1 86 ? 10.397 5.123 -12.774 1.00 86.50 86 ILE A N 1
ATOM 632 C CA . ILE A 1 86 ? 10.654 4.769 -14.174 1.00 86.50 86 ILE A CA 1
ATOM 633 C C . ILE A 1 86 ? 12.080 5.217 -14.496 1.00 86.50 86 ILE A C 1
ATOM 635 O O . ILE A 1 86 ? 12.340 6.400 -14.698 1.00 86.50 86 ILE A O 1
ATOM 639 N N . THR A 1 87 ? 13.019 4.273 -14.510 1.00 84.38 87 THR A N 1
ATOM 640 C CA . THR A 1 87 ? 14.436 4.536 -14.830 1.00 84.38 87 THR A CA 1
ATOM 641 C C . THR A 1 87 ? 14.701 4.619 -16.338 1.00 84.38 87 THR A C 1
ATOM 643 O O . THR A 1 87 ? 15.777 5.044 -16.752 1.00 84.38 87 THR A O 1
ATOM 646 N N . GLY A 1 88 ? 13.719 4.239 -17.160 1.00 89.25 88 GLY A N 1
ATOM 647 C CA . GLY A 1 88 ? 13.717 4.341 -18.618 1.00 89.25 88 GLY A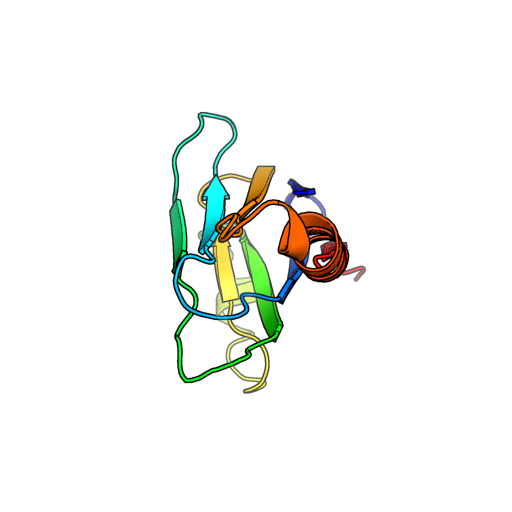 CA 1
ATOM 648 C C . GLY A 1 88 ? 12.587 3.505 -19.225 1.00 89.25 88 GLY A C 1
ATOM 649 O O . GLY A 1 88 ? 12.147 2.531 -18.617 1.00 89.25 88 GLY A O 1
ATOM 650 N N . LEU A 1 89 ? 12.125 3.857 -20.431 1.00 90.12 89 LEU A N 1
ATOM 651 C CA . LEU A 1 89 ? 10.988 3.180 -21.082 1.00 90.12 89 LEU A CA 1
ATOM 652 C C . LEU A 1 89 ? 11.225 1.679 -21.313 1.00 90.12 89 LEU A C 1
ATOM 654 O O . LEU A 1 89 ? 10.288 0.894 -21.222 1.00 90.12 89 LEU A O 1
ATOM 658 N N . ALA A 1 90 ? 12.478 1.272 -21.538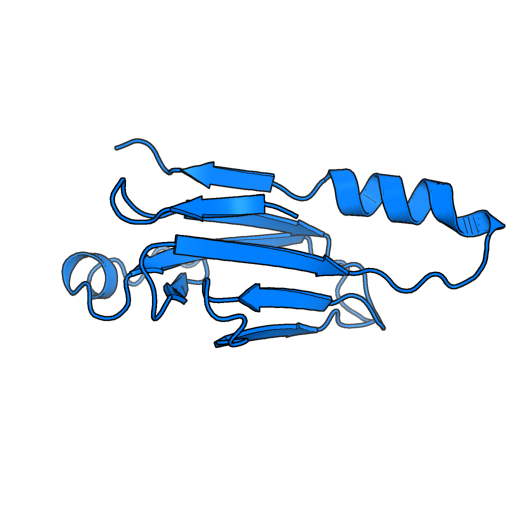 1.00 91.31 90 ALA A N 1
ATOM 659 C CA . ALA A 1 90 ? 12.853 -0.133 -21.705 1.00 91.31 90 ALA A CA 1
ATOM 660 C C . ALA A 1 90 ? 12.552 -1.004 -20.466 1.00 91.31 90 ALA A C 1
ATOM 662 O O . ALA A 1 90 ? 12.345 -2.203 -20.605 1.00 91.31 90 ALA A O 1
ATOM 663 N N . TRP A 1 91 ? 12.494 -0.407 -19.270 1.00 88.69 91 TRP A N 1
ATOM 664 C CA . TRP A 1 91 ? 12.277 -1.103 -17.993 1.00 88.69 91 TRP A CA 1
ATOM 665 C C . TRP A 1 91 ? 10.830 -1.024 -17.495 1.00 88.69 91 TRP A C 1
ATOM 667 O O . TRP A 1 91 ? 10.526 -1.497 -16.397 1.00 88.69 91 TRP A O 1
ATOM 677 N N . LEU A 1 92 ? 9.933 -0.402 -18.269 1.00 91.25 92 LEU A N 1
ATOM 678 C CA . LEU A 1 92 ? 8.544 -0.191 -17.864 1.00 91.25 92 LEU A CA 1
ATOM 679 C C . LEU A 1 92 ? 7.826 -1.524 -17.617 1.00 91.25 92 LEU A C 1
ATOM 681 O O . LEU A 1 92 ? 7.202 -1.694 -16.575 1.00 91.25 92 LEU A O 1
ATOM 685 N N . ALA A 1 93 ? 7.983 -2.489 -18.528 1.00 93.69 93 ALA A N 1
ATOM 686 C CA . ALA A 1 93 ? 7.342 -3.799 -18.416 1.00 93.69 93 ALA A CA 1
ATOM 687 C C . ALA A 1 93 ? 7.786 -4.567 -17.156 1.00 93.69 93 ALA A C 1
ATOM 689 O O . ALA A 1 93 ? 6.946 -5.108 -16.438 1.00 93.69 93 ALA A O 1
ATOM 690 N N . ASP A 1 94 ? 9.085 -4.558 -16.847 1.00 90.94 94 ASP A N 1
ATOM 691 C CA . ASP A 1 94 ? 9.627 -5.200 -15.644 1.00 90.94 94 ASP A CA 1
ATOM 692 C C . ASP A 1 94 ? 9.148 -4.502 -14.366 1.00 90.94 94 ASP A C 1
ATOM 694 O O . ASP A 1 94 ? 8.799 -5.147 -13.373 1.00 90.94 94 ASP A O 1
ATOM 698 N N . THR A 1 95 ? 9.091 -3.170 -14.398 1.00 92.06 95 THR A N 1
ATOM 699 C CA . THR A 1 95 ? 8.597 -2.353 -13.285 1.00 92.06 95 THR A CA 1
ATOM 700 C C . THR A 1 95 ? 7.130 -2.659 -12.993 1.00 92.06 95 THR A C 1
ATOM 702 O O . THR A 1 95 ? 6.769 -2.927 -11.844 1.00 92.06 95 THR A O 1
ATOM 705 N N . ASP A 1 96 ? 6.297 -2.699 -14.032 1.00 92.88 96 ASP A N 1
ATOM 706 C CA . ASP A 1 96 ? 4.881 -3.040 -13.923 1.00 92.88 96 ASP A CA 1
ATOM 707 C C . ASP A 1 96 ? 4.681 -4.477 -13.440 1.00 92.88 96 ASP A C 1
ATOM 709 O O . ASP A 1 96 ? 3.830 -4.728 -12.584 1.00 92.88 96 ASP A O 1
ATOM 713 N N . ALA A 1 97 ? 5.482 -5.426 -13.933 1.00 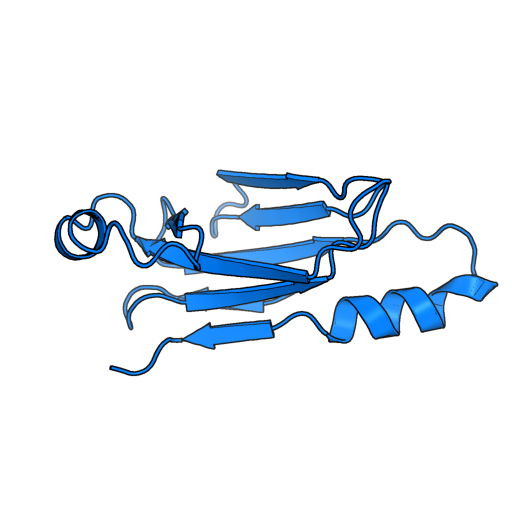92.44 97 ALA A N 1
ATOM 714 C CA . ALA A 1 97 ? 5.432 -6.813 -13.483 1.00 92.44 97 ALA A CA 1
ATOM 715 C C . ALA A 1 97 ? 5.704 -6.928 -11.976 1.00 92.44 97 ALA A C 1
ATOM 717 O O . ALA A 1 97 ? 5.011 -7.668 -11.278 1.00 92.44 97 ALA A O 1
ATOM 718 N N . ILE A 1 98 ? 6.657 -6.156 -11.447 1.00 91.69 98 ILE A N 1
ATOM 719 C CA . ILE A 1 98 ? 6.942 -6.116 -10.010 1.00 91.69 98 ILE A CA 1
ATOM 720 C C . ILE A 1 98 ? 5.794 -5.462 -9.230 1.00 91.69 98 ILE A C 1
ATOM 722 O O . ILE A 1 98 ? 5.393 -6.006 -8.199 1.00 91.69 98 ILE A O 1
ATOM 726 N N . LEU A 1 99 ? 5.253 -4.333 -9.706 1.00 92.56 99 LEU A N 1
ATOM 727 C CA . LEU A 1 99 ? 4.125 -3.640 -9.064 1.00 92.56 99 LEU A CA 1
ATOM 728 C C . LEU A 1 99 ? 2.872 -4.524 -8.982 1.00 92.56 99 LEU A C 1
ATOM 730 O O . LEU A 1 99 ? 2.146 -4.476 -7.990 1.00 92.56 99 LEU A O 1
ATOM 734 N N . ARG A 1 100 ? 2.635 -5.370 -9.992 1.00 92.62 100 ARG A N 1
ATOM 735 C CA . ARG A 1 100 ? 1.508 -6.318 -10.032 1.00 92.62 100 ARG A CA 1
ATOM 736 C C . ARG A 1 100 ? 1.584 -7.430 -8.984 1.00 92.62 100 ARG A C 1
ATOM 738 O O . ARG A 1 100 ? 0.575 -8.082 -8.747 1.00 92.62 100 ARG A O 1
ATOM 745 N N . ARG A 1 101 ? 2.739 -7.643 -8.345 1.00 91.06 101 ARG A N 1
ATOM 746 C CA . ARG A 1 101 ? 2.880 -8.617 -7.245 1.00 91.06 101 ARG A CA 1
ATOM 747 C C . ARG A 1 101 ? 2.330 -8.102 -5.918 1.00 91.06 101 ARG A C 1
ATOM 749 O O . ARG A 1 101 ? 2.169 -8.882 -4.988 1.00 91.06 101 ARG A O 1
ATOM 756 N N . SER A 1 102 ? 2.059 -6.802 -5.810 1.00 91.88 102 SER A N 1
ATOM 757 C CA . SER A 1 102 ? 1.451 -6.243 -4.608 1.00 91.88 102 SER A CA 1
ATOM 758 C C . SER A 1 102 ? 0.022 -6.746 -4.427 1.00 91.88 102 SER A C 1
ATOM 760 O O . SER A 1 102 ? -0.786 -6.687 -5.352 1.00 91.88 102 SER A O 1
ATOM 762 N N . SER A 1 103 ? -0.307 -7.163 -3.211 1.00 93.31 103 SER A N 1
ATOM 763 C CA . SER A 1 103 ? -1.644 -7.596 -2.827 1.00 93.31 103 SER A CA 1
ATOM 764 C C . SER A 1 103 ? -2.033 -7.010 -1.475 1.00 93.31 103 SER A C 1
ATOM 766 O O . SER A 1 103 ? -1.188 -6.685 -0.638 1.00 93.31 103 SER A O 1
ATOM 768 N N . CYS A 1 104 ? -3.335 -6.861 -1.264 1.00 93.44 104 CYS A N 1
ATOM 769 C CA . CYS A 1 104 ? -3.870 -6.694 0.071 1.00 93.44 104 CYS A CA 1
ATOM 770 C C . CYS A 1 104 ? -5.167 -7.487 0.191 1.00 93.44 104 CYS A C 1
ATOM 772 O O . CYS A 1 104 ? -5.978 -7.519 -0.737 1.00 93.44 104 CYS A O 1
ATOM 774 N N . THR A 1 105 ? -5.322 -8.191 1.306 1.00 94.00 105 THR A N 1
ATOM 775 C CA . THR A 1 105 ? -6.442 -9.104 1.530 1.00 94.00 105 THR A CA 1
ATOM 776 C C . THR A 1 105 ? -6.939 -8.974 2.956 1.00 94.00 105 THR A C 1
ATOM 778 O O . THR A 1 105 ? -6.156 -8.873 3.900 1.00 94.00 105 THR A O 1
ATOM 781 N N . GLN A 1 106 ? -8.259 -8.960 3.122 1.00 90.56 106 GLN A N 1
ATOM 782 C CA . GLN A 1 106 ? -8.854 -8.995 4.449 1.00 90.56 106 GLN A CA 1
ATOM 783 C C . GLN A 1 106 ? -8.573 -10.359 5.080 1.00 90.56 106 GLN A C 1
ATOM 785 O O . GLN A 1 106 ? -8.846 -11.401 4.474 1.00 90.56 106 GLN A O 1
ATOM 790 N N . VAL A 1 107 ? -8.034 -10.357 6.297 1.00 86.75 107 VAL A N 1
ATOM 791 C CA . VAL A 1 107 ? -7.791 -11.590 7.044 1.00 86.75 107 VAL A CA 1
ATOM 792 C C . VAL A 1 107 ? -9.146 -12.123 7.504 1.00 86.75 107 VAL A C 1
ATOM 794 O O . VAL A 1 107 ? -9.791 -11.538 8.374 1.00 86.75 107 VAL A O 1
ATOM 797 N N . LYS A 1 108 ? -9.610 -13.217 6.890 1.00 71.06 108 LYS A N 1
ATOM 798 C CA . LYS A 1 108 ? -10.828 -13.906 7.336 1.00 71.06 108 LYS A CA 1
ATOM 799 C C . LYS A 1 108 ? -10.574 -14.510 8.721 1.00 71.06 108 LYS A C 1
ATOM 801 O O . LYS A 1 108 ? -9.526 -15.118 8.930 1.00 71.06 108 LYS A O 1
ATOM 806 N N . ARG A 1 109 ? -11.507 -14.284 9.651 1.00 57.47 109 ARG A N 1
ATOM 807 C CA . ARG A 1 109 ? -11.521 -14.952 10.960 1.00 57.47 109 ARG A CA 1
ATOM 808 C C . ARG A 1 109 ? -11.860 -16.427 10.818 1.00 57.47 109 ARG A C 1
ATOM 810 O O . ARG A 1 109 ? -12.667 -16.745 9.917 1.00 57.47 109 ARG A O 1
#

Radius of gyration: 14.59 Å; chains: 1; bounding box: 35×28×45 Å

Foldseek 3Di:
DDKAADVLHKKKKWAFQQAAPKKKWWADPVGDTDDIDHHHHPDRDGAIAIEHAPPDVVVVVPPDPPPHHYDHDPDRITDIDIDDDPPDPVCPVVRVVRGVPIDMDHDDD

Sequence (109 aa):
MCRYELTGGPVSVTAAVSGRGWVLSLHTPEGDNFYVLPGQQLRRGEVSFLLVPSGDPAHAQRRASAADTQVASPSPEGLIVVRAPITGLAWLADTDAILRRSSCTQVKR

Secondary structure (DSSP, 8-state):
-EEEE-TT--EEEEEEE-STT-EEEEE-TT--EEEEEEPPTT--EEEEEEEEETT-HHHHT----TT-EEEEESSSEEEEEEE-----GGGHHHHHHHHTT-EEEE---